Protein AF-A0AAW2ERD2-F1 (afdb_monomer_lite)

Foldseek 3Di:
DPVVVVVVVVVVVVVVVVVVVVVVCVVVVPPDDQAAPLVVVLVVCVVVPNDQWDKDKDFPVRHDHPVPLFAWAWRDHDPFIWTWGWDDDPRITIIITGTDPHDPCVVVRVVVSVVVCVVCVPVPPDDPDDDD

Sequence (132 aa):
MQSRIIVNLSSERRTLFTRYANLWTEIFHKKKKKPLASEVLTSYLLQIGEPPWTSYFVRYADVVNDQRGMSHFNWPAGGSNYHVLRTGCFPYIKYHCSKRPAQDLSGEDRFFKAIKILNLGRLRRSSRTRRT

Organism: NCBI:txid286306

pLDDT: mean 78.16, std 17.56, range [39.12, 96.5]

InterPro domains:
  IPR029245 Protein of unknown function DUF4528 [PF15031] (34-121)
  IPR029245 Protein of unknown function DUF4528 [PTHR34651] (22-121)

Secondary structure (DSSP, 8-state):
--HHHHHHHHHHHHHHHHHHHHHHHHHHH--PPPPBHHHHHHHHHHHTT--SEEEEEEETTTSB-TTTT-SEEEEEETTEEEEEEEEEETTEEEEEEEE------HHHHHHHHHHHHHHHTT-SSS-S----

Radius of gyration: 25.77 Å; chains: 1; bounding box: 58×40×74 Å

Structure (mmCIF, N/CA/C/O backbone):
data_AF-A0AAW2ERD2-F1
#
_entry.id   AF-A0AAW2ERD2-F1
#
loop_
_atom_site.group_PDB
_atom_site.id
_atom_site.type_symbol
_atom_site.label_atom_id
_atom_site.label_alt_id
_atom_site.label_comp_id
_atom_site.label_asym_id
_atom_site.label_entity_id
_atom_site.label_seq_id
_atom_site.pdbx_PDB_ins_code
_atom_site.Cartn_x
_atom_site.Cartn_y
_atom_site.Cartn_z
_atom_site.occupancy
_atom_site.B_iso_or_equiv
_atom_site.auth_seq_id
_atom_site.auth_comp_id
_atom_site.auth_asym_id
_atom_site.auth_atom_id
_atom_site.pdbx_PDB_model_num
ATOM 1 N N . MET A 1 1 ? -31.996 -27.658 -60.953 1.00 52.94 1 MET A N 1
ATOM 2 C CA . MET A 1 1 ? -32.407 -27.362 -59.555 1.00 52.94 1 MET A CA 1
ATOM 3 C C . MET A 1 1 ? -31.263 -27.398 -58.524 1.00 52.94 1 MET A C 1
ATOM 5 O O . MET A 1 1 ? -31.481 -26.982 -57.397 1.00 52.94 1 MET A O 1
ATOM 9 N N . GLN A 1 2 ? -30.038 -27.802 -58.883 1.00 51.53 2 GLN A N 1
ATOM 10 C CA . GLN A 1 2 ? -28.908 -27.983 -57.948 1.00 51.53 2 GLN A CA 1
ATOM 11 C C . GLN A 1 2 ? -28.147 -26.689 -57.593 1.00 51.53 2 GLN A C 1
ATOM 13 O O . GLN A 1 2 ? -27.535 -26.579 -56.534 1.00 51.53 2 GLN A O 1
ATOM 18 N N . SER A 1 3 ? -28.215 -25.680 -58.460 1.00 50.75 3 SER A N 1
ATOM 19 C CA . SER A 1 3 ? -27.438 -24.443 -58.345 1.00 50.75 3 SER A CA 1
ATOM 20 C C . SER A 1 3 ? -27.904 -23.524 -57.213 1.00 50.75 3 SER A C 1
ATOM 22 O O . SER A 1 3 ? -27.065 -22.870 -56.609 1.00 50.75 3 SER A O 1
ATOM 24 N N . ARG A 1 4 ? -29.198 -23.522 -56.848 1.00 51.62 4 ARG A N 1
ATOM 25 C CA . ARG A 1 4 ? -29.730 -22.700 -55.737 1.00 51.62 4 ARG A CA 1
ATOM 26 C C . ARG A 1 4 ? -29.299 -23.191 -54.347 1.00 51.62 4 ARG A C 1
ATOM 28 O O . ARG A 1 4 ? -29.263 -22.400 -53.413 1.00 51.62 4 ARG A O 1
ATOM 35 N N . ILE A 1 5 ? -28.938 -24.469 -54.209 1.00 55.38 5 ILE A N 1
ATOM 36 C CA . ILE A 1 5 ? -28.536 -25.069 -52.926 1.00 55.38 5 ILE A CA 1
ATOM 37 C C . ILE A 1 5 ? -27.085 -24.687 -52.582 1.00 55.38 5 ILE A C 1
ATOM 39 O O . ILE A 1 5 ? -26.786 -24.346 -51.439 1.00 55.38 5 ILE A O 1
ATOM 43 N N . ILE A 1 6 ? -26.192 -24.659 -53.579 1.00 56.84 6 ILE A N 1
ATOM 44 C CA . ILE A 1 6 ? -24.764 -24.353 -53.378 1.00 56.84 6 ILE A CA 1
ATOM 45 C C . ILE A 1 6 ? -24.541 -22.881 -52.993 1.00 56.84 6 ILE A C 1
ATOM 47 O O . ILE A 1 6 ? -23.747 -22.601 -52.092 1.00 56.84 6 ILE A O 1
ATOM 51 N N . VAL A 1 7 ? -25.265 -21.933 -53.607 1.00 58.41 7 VAL A N 1
ATOM 52 C CA . VAL A 1 7 ? -25.161 -20.512 -53.213 1.00 58.41 7 VAL A CA 1
ATOM 53 C C . VAL A 1 7 ? -25.650 -20.273 -51.785 1.00 58.41 7 VAL A C 1
ATOM 55 O O . VAL A 1 7 ? -24.983 -19.539 -51.054 1.00 58.41 7 VAL A O 1
ATOM 58 N N . ASN A 1 8 ? -26.725 -20.943 -51.351 1.00 57.09 8 ASN A N 1
ATOM 59 C CA . ASN A 1 8 ? -27.251 -20.807 -49.989 1.00 57.09 8 ASN A CA 1
ATOM 60 C C . ASN A 1 8 ? -26.288 -21.377 -48.938 1.00 57.09 8 ASN A C 1
ATOM 62 O O . ASN A 1 8 ? -26.001 -20.712 -47.946 1.00 57.09 8 ASN A O 1
ATOM 66 N N . LEU A 1 9 ? -25.687 -22.541 -49.207 1.00 55.56 9 LEU A N 1
ATOM 67 C CA . LEU A 1 9 ? -24.713 -23.150 -48.298 1.00 55.56 9 LEU A CA 1
ATOM 68 C C . LEU A 1 9 ? -23.428 -22.309 -48.167 1.00 55.56 9 LEU A C 1
ATOM 70 O O . LEU A 1 9 ? -22.826 -22.256 -47.095 1.00 55.56 9 LEU A O 1
ATOM 74 N N . SER A 1 10 ? -22.998 -21.622 -49.235 1.00 57.41 10 SE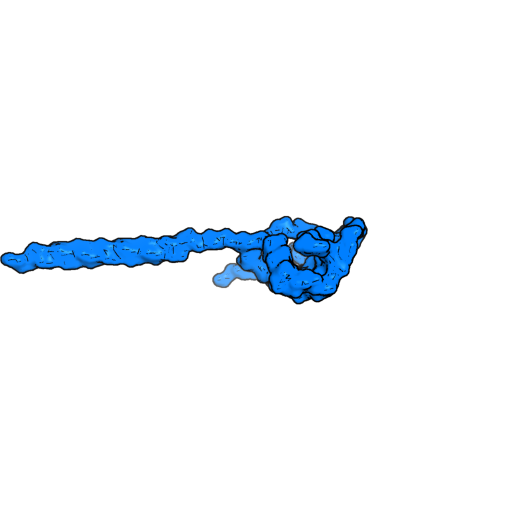R A N 1
ATOM 75 C CA . SER A 1 10 ? -21.856 -20.693 -49.168 1.00 57.41 10 SER A CA 1
ATOM 76 C C . SER A 1 10 ? -22.185 -19.392 -48.421 1.00 57.41 10 SER A C 1
ATOM 78 O O . SER A 1 10 ? -21.324 -18.856 -47.722 1.00 57.41 10 SER A O 1
ATOM 80 N N . SER A 1 11 ? -23.431 -18.916 -48.530 1.00 56.50 11 SER A N 1
ATOM 81 C CA . SER A 1 11 ? -23.936 -17.731 -47.830 1.00 56.50 11 SER A CA 1
ATOM 82 C C . SER A 1 11 ? -24.005 -17.981 -46.321 1.00 56.50 11 SER A C 1
ATOM 84 O O . SER A 1 11 ? -23.433 -17.219 -45.543 1.00 56.50 11 SER A O 1
ATOM 86 N N . GLU A 1 12 ? -24.580 -19.112 -45.902 1.00 57.72 12 GLU A N 1
ATOM 87 C CA . GLU A 1 12 ? -24.649 -19.521 -44.492 1.00 57.72 12 GLU A CA 1
ATOM 88 C C . GLU A 1 12 ? -23.269 -19.797 -43.882 1.00 57.72 12 GLU A C 1
ATOM 90 O O . GLU A 1 12 ? -22.996 -19.412 -42.745 1.00 57.72 12 GLU A O 1
ATOM 95 N N . ARG A 1 13 ? -22.341 -20.402 -44.637 1.00 56.94 13 ARG A N 1
ATOM 96 C CA . ARG A 1 13 ? -20.957 -20.585 -44.164 1.00 56.94 13 ARG A CA 1
ATOM 97 C C . ARG A 1 13 ? -20.240 -19.255 -43.951 1.00 56.94 13 ARG A C 1
ATOM 99 O O . ARG A 1 13 ? -19.495 -19.128 -42.983 1.00 56.94 13 ARG A O 1
ATOM 106 N N . ARG A 1 14 ? -20.473 -18.256 -44.811 1.00 56.66 14 ARG A N 1
ATOM 107 C CA . ARG A 1 14 ? -19.905 -16.909 -44.641 1.00 56.66 14 ARG A CA 1
ATOM 108 C C . ARG A 1 14 ? -20.487 -16.212 -43.412 1.00 56.66 14 ARG A C 1
ATOM 110 O O . ARG A 1 14 ? -19.715 -15.701 -42.610 1.00 56.66 14 ARG A O 1
ATOM 117 N N . THR A 1 15 ? -21.803 -16.253 -43.201 1.00 59.91 15 THR A N 1
ATOM 118 C CA . THR A 1 15 ? -22.447 -15.584 -42.053 1.00 59.91 15 THR A CA 1
ATOM 119 C C . THR A 1 15 ? -22.080 -16.214 -40.709 1.00 59.91 15 THR A C 1
ATOM 121 O O . THR A 1 15 ? -21.867 -15.492 -39.731 1.00 59.91 15 THR A O 1
ATOM 124 N N . LEU A 1 16 ? -21.939 -17.543 -40.650 1.00 60.19 16 LEU A N 1
ATOM 125 C CA . LEU A 1 16 ? -21.472 -18.250 -39.454 1.00 60.19 16 LEU A CA 1
ATOM 126 C C . LEU A 1 16 ? -20.008 -17.932 -39.136 1.00 60.19 16 LEU A C 1
ATOM 128 O O . LEU A 1 16 ? -19.680 -17.695 -37.974 1.00 60.19 16 LEU A O 1
ATOM 132 N N . PHE A 1 17 ? -19.143 -17.855 -40.151 1.00 60.75 17 PHE A N 1
ATOM 133 C CA . PHE A 1 17 ? -17.736 -17.496 -39.962 1.00 60.75 17 PHE A CA 1
ATOM 134 C C . PHE A 1 17 ? -17.582 -16.053 -39.462 1.00 60.75 17 PHE A C 1
ATOM 136 O O . PHE A 1 17 ? -16.828 -15.801 -38.524 1.00 60.75 17 PHE A O 1
ATOM 143 N N . THR A 1 18 ? -18.359 -15.114 -40.012 1.00 60.91 18 THR A N 1
ATOM 144 C CA . THR A 1 18 ? -18.398 -13.722 -39.537 1.00 60.91 18 THR A CA 1
ATOM 145 C C . THR A 1 18 ? -18.928 -13.628 -38.103 1.00 60.91 18 THR A C 1
ATOM 147 O O . THR A 1 18 ? -18.361 -12.905 -37.290 1.00 60.91 18 THR A O 1
ATOM 150 N N . ARG A 1 19 ? -19.960 -14.405 -37.741 1.00 59.78 19 ARG A N 1
ATOM 151 C CA . ARG A 1 19 ? -20.462 -14.484 -36.356 1.00 59.78 19 ARG A CA 1
ATOM 152 C C . ARG A 1 19 ? -19.415 -15.011 -35.378 1.00 59.78 19 ARG A C 1
ATOM 154 O O . ARG A 1 19 ? -19.270 -14.449 -34.296 1.00 59.78 19 ARG A O 1
ATOM 161 N N . TYR A 1 20 ? -18.684 -16.058 -35.755 1.00 60.72 20 TYR A N 1
ATOM 162 C CA . TYR A 1 20 ? -17.629 -16.619 -34.914 1.00 60.72 20 TYR A CA 1
ATOM 163 C C . TYR A 1 20 ? -16.475 -15.624 -34.746 1.00 60.72 20 TYR A C 1
ATOM 165 O O . TYR A 1 20 ? -16.050 -15.368 -33.624 1.00 60.72 20 TYR A O 1
ATOM 173 N N . ALA A 1 21 ? -16.021 -14.993 -35.833 1.00 64.75 21 ALA A N 1
ATOM 174 C CA . ALA A 1 21 ? -14.984 -13.963 -35.786 1.00 64.75 21 ALA A CA 1
ATOM 175 C C . ALA A 1 21 ? -15.374 -12.785 -34.874 1.00 64.75 21 ALA A C 1
ATOM 177 O O . ALA A 1 21 ? -14.567 -12.370 -34.044 1.00 64.75 21 ALA A O 1
ATOM 178 N N . ASN A 1 22 ? -16.626 -12.323 -34.959 1.00 65.19 22 ASN A N 1
ATOM 179 C CA . ASN A 1 22 ? -17.142 -11.230 -34.132 1.00 65.19 22 ASN A CA 1
ATOM 180 C C . ASN A 1 22 ? -17.230 -11.605 -32.639 1.00 65.19 22 ASN A C 1
ATOM 182 O O . ASN A 1 22 ? -16.947 -10.781 -31.770 1.00 65.19 22 ASN A O 1
ATOM 186 N N . LEU A 1 23 ? -17.564 -12.861 -32.319 1.00 66.62 23 LEU A N 1
ATOM 187 C CA . LEU A 1 23 ? -17.567 -13.364 -30.941 1.00 66.62 23 LEU A CA 1
ATOM 188 C C . LEU A 1 23 ? -16.153 -13.378 -30.340 1.00 66.62 23 LEU A C 1
ATOM 190 O O . LEU A 1 23 ? -15.956 -12.957 -29.201 1.00 66.62 23 LEU A O 1
ATOM 194 N N . TRP A 1 24 ? -15.153 -13.810 -31.112 1.00 63.56 24 TRP A N 1
ATOM 195 C CA . TRP A 1 24 ? -13.759 -13.779 -30.670 1.00 63.56 24 TRP A CA 1
ATOM 196 C C . TRP A 1 24 ? -13.253 -12.349 -30.498 1.00 63.56 24 TRP A C 1
ATOM 198 O O . TRP A 1 24 ? -12.611 -12.056 -29.491 1.00 63.56 24 TRP A O 1
ATOM 208 N N . THR A 1 25 ? -13.581 -11.428 -31.408 1.00 63.03 25 THR A N 1
ATOM 209 C CA . THR A 1 25 ? -13.190 -10.022 -31.245 1.00 63.03 25 THR A CA 1
ATOM 210 C C . THR A 1 25 ? -13.786 -9.386 -29.996 1.00 63.03 25 THR A C 1
ATOM 212 O O . THR A 1 25 ? -13.071 -8.620 -29.363 1.00 63.03 25 THR A O 1
ATOM 215 N N . GLU A 1 26 ? -15.012 -9.729 -29.588 1.00 62.50 26 GLU A N 1
ATOM 216 C CA . GLU A 1 26 ? -15.615 -9.249 -28.330 1.00 62.50 26 GLU A CA 1
ATOM 217 C C . GLU A 1 26 ? -14.917 -9.827 -27.087 1.00 62.50 26 GLU A C 1
ATOM 219 O O . GLU A 1 26 ? -14.646 -9.110 -26.119 1.00 62.50 26 GLU A O 1
ATOM 224 N N . ILE A 1 27 ? -14.538 -11.110 -27.129 1.00 65.25 27 ILE A N 1
ATOM 225 C CA . ILE A 1 27 ? -13.768 -11.760 -26.056 1.00 65.25 27 ILE A CA 1
ATOM 226 C C . ILE A 1 27 ? -12.381 -11.110 -25.913 1.00 65.25 27 ILE A C 1
ATOM 228 O O . ILE A 1 27 ? -11.928 -10.857 -24.795 1.00 65.25 27 ILE A O 1
ATOM 232 N N . PHE A 1 28 ? -11.722 -10.780 -27.028 1.00 63.00 28 PHE A N 1
ATOM 233 C CA . PHE A 1 28 ? -10.406 -10.132 -27.026 1.00 63.00 28 PHE A CA 1
ATOM 234 C C . PHE A 1 28 ? -10.460 -8.607 -26.797 1.00 63.00 28 PHE A C 1
ATOM 236 O O . PHE A 1 28 ? -9.465 -8.029 -26.353 1.00 63.00 28 PHE A O 1
ATOM 243 N N . HIS A 1 29 ? -11.597 -7.941 -27.043 1.00 60.91 29 HIS A N 1
ATOM 244 C CA . HIS A 1 29 ? -11.738 -6.485 -26.881 1.00 60.91 29 HIS A CA 1
ATOM 245 C C . HIS A 1 29 ? -12.025 -6.023 -25.460 1.00 60.91 29 HIS A C 1
ATOM 247 O O . HIS A 1 29 ? -11.820 -4.845 -25.153 1.00 60.91 29 HIS A O 1
ATOM 253 N N . LYS A 1 30 ? -12.425 -6.914 -24.549 1.00 57.84 30 LYS A N 1
ATOM 254 C CA . LYS A 1 30 ? -12.628 -6.542 -23.146 1.00 57.84 30 LYS A CA 1
ATOM 255 C C . LYS A 1 30 ? -11.286 -6.445 -22.410 1.00 57.84 30 LYS A C 1
ATOM 257 O O . LYS A 1 30 ? -11.001 -7.208 -21.489 1.00 57.84 30 LYS A O 1
ATOM 262 N N . LYS A 1 31 ? -10.440 -5.481 -22.800 1.00 60.81 31 LYS A N 1
ATOM 263 C CA . LYS A 1 31 ? -9.244 -5.090 -22.039 1.00 60.81 31 LYS A CA 1
ATOM 264 C C . LYS A 1 31 ? -9.695 -4.570 -20.677 1.00 60.81 31 LYS A C 1
ATOM 266 O O . LYS A 1 31 ? -10.025 -3.395 -20.525 1.00 60.81 31 LYS A O 1
ATOM 271 N N . LYS A 1 32 ? -9.721 -5.451 -19.674 1.00 68.06 32 LYS A N 1
ATOM 272 C CA . LYS A 1 32 ? -9.903 -5.045 -18.280 1.00 68.06 32 LYS A CA 1
ATOM 273 C C . LYS A 1 32 ? -8.786 -4.060 -17.941 1.00 68.06 32 LYS A C 1
ATOM 275 O O . LYS A 1 32 ? -7.606 -4.367 -18.127 1.00 68.06 32 LYS A O 1
ATOM 280 N N . LYS A 1 33 ? -9.156 -2.857 -17.497 1.00 84.56 33 LYS A N 1
ATOM 281 C CA . LYS A 1 33 ? -8.183 -1.900 -16.966 1.00 84.56 33 LYS A CA 1
ATOM 282 C C . LYS A 1 33 ? -7.497 -2.561 -15.771 1.00 84.56 33 LYS A C 1
ATOM 284 O O . LYS A 1 33 ? -8.165 -3.194 -14.956 1.00 84.56 33 LYS A O 1
ATOM 289 N N . LYS A 1 34 ? -6.168 -2.461 -15.707 1.00 91.44 34 LYS A N 1
ATOM 290 C CA . LYS A 1 34 ? -5.409 -2.949 -14.552 1.00 91.44 34 LYS A CA 1
ATOM 291 C C . LYS A 1 34 ? -5.843 -2.149 -13.317 1.00 91.44 34 LYS A C 1
ATOM 293 O O . LYS A 1 34 ? -5.976 -0.929 -13.450 1.00 91.44 34 LYS A O 1
ATOM 298 N N . PRO A 1 35 ? -6.058 -2.796 -12.162 1.00 95.50 35 PRO A N 1
ATOM 299 C CA . PRO A 1 35 ? -6.419 -2.091 -10.940 1.00 95.50 35 PRO A CA 1
ATOM 300 C C . PRO A 1 35 ? -5.277 -1.180 -10.480 1.00 95.50 35 PRO A C 1
ATOM 302 O O . PRO A 1 35 ? -4.109 -1.366 -10.856 1.00 95.50 35 PRO A O 1
ATOM 305 N N . LEU A 1 36 ? -5.617 -0.189 -9.660 1.00 95.44 36 LEU A N 1
ATOM 306 C CA . LEU A 1 36 ? -4.621 0.663 -9.016 1.00 95.44 36 LEU A CA 1
ATOM 307 C C . LEU A 1 36 ? -3.892 -0.124 -7.920 1.00 95.44 36 LEU A C 1
ATOM 309 O O . LEU A 1 36 ? -4.460 -1.008 -7.280 1.00 95.44 36 LEU A O 1
ATOM 313 N N . ALA A 1 37 ? -2.623 0.197 -7.678 1.00 94.56 37 ALA A N 1
ATOM 314 C CA . ALA A 1 37 ? -1.869 -0.442 -6.604 1.00 94.56 37 ALA A CA 1
ATOM 315 C C . ALA A 1 37 ? -2.454 -0.097 -5.220 1.00 94.56 37 ALA A C 1
ATOM 317 O O . ALA A 1 37 ? -2.480 -0.952 -4.336 1.00 94.56 37 ALA A O 1
ATOM 318 N N . SER A 1 38 ? -2.969 1.126 -5.059 1.00 94.75 38 SER A N 1
ATOM 319 C CA . SER A 1 38 ? -3.763 1.547 -3.897 1.00 94.75 38 SER A CA 1
ATOM 320 C C . SER A 1 38 ? -5.019 0.707 -3.676 1.00 94.75 38 SER A C 1
ATOM 322 O O . SER A 1 38 ? -5.283 0.286 -2.554 1.00 94.75 38 SER A O 1
ATOM 324 N N . GLU A 1 39 ? -5.775 0.438 -4.739 1.00 95.56 39 GLU A N 1
ATOM 325 C CA . GLU A 1 39 ? -6.999 -0.361 -4.690 1.00 95.56 39 GLU A CA 1
ATOM 326 C C . GLU A 1 39 ? -6.686 -1.787 -4.242 1.00 95.56 39 GLU A C 1
ATOM 328 O O . GLU A 1 39 ? -7.285 -2.278 -3.291 1.00 95.56 39 GLU A O 1
ATOM 333 N N . VAL A 1 40 ? -5.666 -2.412 -4.843 1.00 96.00 40 VAL A N 1
ATOM 334 C CA . VAL A 1 40 ? -5.203 -3.747 -4.438 1.00 96.00 40 VAL A CA 1
ATOM 335 C C . VAL A 1 40 ? -4.780 -3.770 -2.968 1.00 96.00 40 VAL A C 1
ATOM 337 O O . VAL A 1 40 ? -5.093 -4.728 -2.268 1.00 96.00 40 VAL A O 1
ATOM 340 N N . LEU A 1 41 ? -4.098 -2.729 -2.484 1.00 95.69 41 LEU A N 1
ATOM 341 C CA . LEU A 1 41 ? -3.713 -2.603 -1.077 1.00 95.69 41 LEU A CA 1
ATOM 342 C C . LEU A 1 41 ? -4.918 -2.522 -0.145 1.00 95.69 41 LEU A C 1
ATOM 344 O O . LEU A 1 41 ? -4.988 -3.275 0.826 1.00 95.69 41 LEU A O 1
ATOM 348 N N . THR A 1 42 ? -5.872 -1.645 -0.440 1.00 96.50 42 THR A N 1
ATOM 349 C CA . THR A 1 42 ? -7.073 -1.495 0.384 1.00 96.50 42 THR A CA 1
ATOM 350 C C . THR A 1 42 ? -7.919 -2.762 0.360 1.00 96.50 42 THR A C 1
ATOM 352 O O . THR A 1 42 ? -8.286 -3.263 1.419 1.00 96.50 42 THR A O 1
ATOM 355 N N . SER A 1 43 ? -8.183 -3.328 -0.822 1.00 96.19 43 SER A N 1
ATOM 356 C CA . SER A 1 43 ? -8.942 -4.573 -0.952 1.00 96.19 43 SER A CA 1
ATOM 357 C C . SER A 1 43 ? -8.278 -5.716 -0.198 1.00 96.19 43 SER A C 1
ATOM 359 O O . SER A 1 43 ? -8.968 -6.433 0.518 1.00 96.19 43 SER A O 1
ATOM 361 N N . TYR A 1 44 ? -6.953 -5.851 -0.296 1.00 96.31 44 TYR A N 1
ATOM 362 C CA . TYR A 1 44 ? -6.214 -6.871 0.441 1.00 96.31 44 TYR A CA 1
ATOM 363 C C . TYR A 1 44 ? -6.402 -6.720 1.951 1.00 96.31 44 TYR A C 1
ATOM 365 O O . TYR A 1 44 ? -6.817 -7.679 2.590 1.00 96.31 44 TYR A O 1
ATOM 373 N N . LEU A 1 45 ? -6.161 -5.527 2.512 1.00 96.12 45 LEU A N 1
ATOM 374 C CA . LEU A 1 45 ? -6.274 -5.269 3.956 1.00 96.12 45 LEU A CA 1
ATOM 375 C C . LEU A 1 45 ? -7.690 -5.515 4.496 1.00 96.12 45 LEU A C 1
ATOM 377 O O . LEU A 1 45 ? -7.840 -6.063 5.588 1.00 96.12 45 LEU A O 1
ATOM 381 N N . LEU A 1 46 ? -8.713 -5.145 3.723 1.00 95.94 46 LEU A N 1
ATOM 382 C CA . LEU A 1 46 ? -10.111 -5.389 4.077 1.00 95.94 46 LEU A CA 1
ATOM 383 C C . LEU A 1 46 ? -10.464 -6.881 4.017 1.00 95.94 46 LEU A C 1
ATOM 385 O O . LEU A 1 46 ? -11.118 -7.390 4.923 1.00 95.94 46 LEU A O 1
ATOM 389 N N . GLN A 1 47 ? -10.006 -7.598 2.986 1.00 96.12 47 GLN A N 1
ATOM 390 C CA . GLN A 1 47 ? -10.283 -9.030 2.804 1.00 96.12 47 GLN A CA 1
ATOM 391 C C . GLN A 1 47 ? -9.747 -9.890 3.947 1.00 96.12 47 GLN A C 1
ATOM 393 O O . GLN A 1 47 ? -10.369 -10.880 4.320 1.00 96.12 47 GLN A O 1
ATOM 398 N N . ILE A 1 48 ? -8.597 -9.516 4.498 1.00 95.12 48 ILE A N 1
ATOM 399 C CA . ILE A 1 48 ? -7.945 -10.249 5.587 1.00 95.12 48 ILE A CA 1
ATOM 400 C C . ILE A 1 48 ? -8.366 -9.756 6.983 1.00 95.12 48 ILE A C 1
ATOM 402 O O . ILE A 1 48 ? -7.802 -10.209 7.977 1.00 95.12 48 ILE A O 1
ATOM 406 N N . GLY A 1 49 ? -9.330 -8.832 7.072 1.00 95.06 49 GLY A N 1
ATOM 407 C CA . GLY A 1 49 ? -9.899 -8.376 8.342 1.00 95.06 49 GLY A CA 1
ATOM 408 C C . GLY A 1 49 ? -9.003 -7.438 9.153 1.00 95.06 49 GLY A C 1
ATOM 409 O O . GLY A 1 49 ? -8.975 -7.531 10.376 1.00 95.06 49 GLY A O 1
ATOM 410 N N . GLU A 1 50 ? -8.262 -6.542 8.495 1.00 93.62 50 GLU A N 1
ATOM 411 C CA . GLU A 1 50 ? -7.447 -5.506 9.150 1.00 93.62 50 GLU A CA 1
ATOM 412 C C . GLU A 1 50 ? -6.475 -6.036 10.243 1.00 93.62 50 GLU A C 1
ATOM 414 O O . GLU A 1 50 ? -6.525 -5.598 11.406 1.00 93.62 50 GLU A O 1
ATOM 419 N N . PRO A 1 51 ? -5.527 -6.931 9.894 1.00 94.94 51 PRO A N 1
ATOM 420 C CA . PRO A 1 51 ? -4.615 -7.558 10.838 1.00 94.94 51 PRO A CA 1
ATOM 421 C C . PRO A 1 51 ? -3.651 -6.541 11.458 1.00 94.94 51 PRO A C 1
ATOM 423 O O . PRO A 1 51 ? -3.355 -5.506 10.846 1.00 94.94 51 PRO A O 1
ATOM 426 N N . PRO A 1 52 ? -3.091 -6.846 12.642 1.00 94.00 52 PRO A N 1
ATOM 427 C CA . PRO A 1 52 ? -2.116 -5.983 13.305 1.00 94.00 52 PRO A CA 1
ATOM 428 C C . PRO A 1 52 ? -0.835 -5.785 12.478 1.00 94.00 52 PRO A C 1
ATOM 430 O O . PRO A 1 52 ? -0.270 -4.691 12.468 1.00 94.00 52 PRO A O 1
ATOM 433 N N . TRP A 1 53 ? -0.396 -6.810 11.741 1.00 95.81 53 TRP A N 1
ATOM 434 C CA . TRP A 1 53 ? 0.696 -6.711 10.773 1.00 95.81 53 TRP A CA 1
ATOM 435 C C . TRP A 1 53 ? 0.422 -7.603 9.560 1.00 95.81 53 TRP A C 1
ATOM 437 O O . TRP A 1 53 ? -0.219 -8.647 9.674 1.00 95.81 53 TRP A O 1
ATOM 447 N N . THR A 1 54 ? 0.924 -7.211 8.392 1.00 96.06 54 THR A N 1
ATOM 448 C CA . THR A 1 54 ? 0.923 -8.067 7.202 1.00 96.06 54 THR A CA 1
ATOM 449 C C . THR A 1 54 ? 2.005 -7.644 6.211 1.00 96.06 54 THR A C 1
ATOM 451 O O . THR A 1 54 ? 2.455 -6.497 6.202 1.00 96.06 54 THR A O 1
ATOM 454 N N . SER A 1 55 ? 2.436 -8.569 5.358 1.00 95.00 55 SER A N 1
ATOM 455 C CA . SER A 1 55 ? 3.321 -8.266 4.236 1.00 95.00 55 SER A CA 1
ATOM 456 C C . SER A 1 55 ? 2.949 -9.111 3.033 1.00 95.00 55 SER A C 1
ATOM 458 O O . SER A 1 55 ? 2.694 -10.304 3.184 1.00 95.00 55 SER A O 1
ATOM 460 N N . TYR A 1 56 ? 2.953 -8.518 1.846 1.00 94.62 56 TYR A N 1
ATOM 461 C CA . TYR A 1 56 ? 2.601 -9.219 0.616 1.00 94.62 56 TYR A CA 1
ATOM 462 C C . TYR A 1 56 ? 3.296 -8.594 -0.597 1.00 94.62 56 TYR A C 1
ATOM 464 O O . TYR A 1 56 ? 3.918 -7.528 -0.514 1.00 94.62 56 TYR A O 1
ATOM 472 N N . PHE A 1 57 ? 3.222 -9.290 -1.729 1.00 95.00 57 PHE A N 1
ATOM 473 C CA . PHE A 1 57 ? 3.873 -8.898 -2.973 1.00 95.00 57 PHE A CA 1
ATOM 474 C C . PHE A 1 57 ? 2.848 -8.710 -4.084 1.00 95.00 57 PHE A C 1
ATOM 476 O O . PHE A 1 57 ? 1.921 -9.503 -4.229 1.00 95.00 57 PHE A O 1
ATOM 483 N N . VAL A 1 58 ? 3.059 -7.689 -4.910 1.00 94.00 58 VAL A N 1
ATOM 484 C CA . VAL A 1 58 ? 2.229 -7.396 -6.085 1.00 94.00 58 VAL A CA 1
ATOM 485 C C . VAL A 1 58 ? 3.127 -7.255 -7.302 1.00 94.00 58 VAL A C 1
ATOM 487 O O . VAL A 1 58 ? 4.095 -6.500 -7.267 1.00 94.00 58 VAL A O 1
ATOM 490 N N . ARG A 1 59 ? 2.838 -7.955 -8.401 1.00 93.44 59 ARG A N 1
ATOM 491 C CA . ARG A 1 59 ? 3.618 -7.808 -9.640 1.00 93.44 59 ARG A CA 1
ATOM 492 C C . ARG A 1 59 ? 3.378 -6.441 -10.262 1.00 93.44 59 ARG A C 1
ATOM 494 O O . ARG A 1 59 ? 2.231 -6.049 -10.457 1.00 93.44 59 ARG A O 1
ATOM 501 N N . TYR A 1 60 ? 4.445 -5.771 -10.700 1.00 90.25 60 TYR A N 1
ATOM 502 C CA . TYR A 1 60 ? 4.313 -4.524 -11.469 1.00 90.25 60 TYR A CA 1
ATOM 503 C C . TYR A 1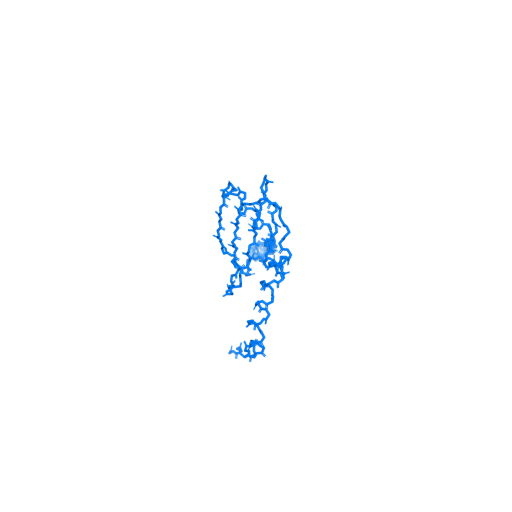 60 ? 3.494 -4.709 -12.755 1.00 90.25 60 TYR A C 1
ATOM 505 O O . TYR A 1 60 ? 2.856 -3.770 -13.217 1.00 90.25 60 TYR A O 1
ATOM 513 N N . ALA A 1 61 ? 3.508 -5.911 -13.337 1.00 91.06 61 ALA A N 1
ATOM 514 C CA . ALA A 1 61 ? 2.761 -6.219 -14.550 1.00 91.06 61 ALA A CA 1
ATOM 515 C C . ALA A 1 61 ? 1.236 -6.191 -14.352 1.00 91.06 61 ALA A C 1
ATOM 517 O O . ALA A 1 61 ? 0.524 -5.921 -15.320 1.00 91.06 61 ALA A O 1
ATOM 518 N N . ASP A 1 62 ? 0.743 -6.411 -13.132 1.00 92.00 62 ASP A N 1
ATOM 519 C CA . ASP A 1 62 ? -0.684 -6.632 -12.873 1.00 92.00 62 ASP A CA 1
ATOM 520 C C . ASP A 1 62 ? -1.409 -5.373 -12.381 1.00 92.00 62 ASP A C 1
ATOM 522 O O . ASP A 1 62 ? -2.635 -5.338 -12.391 1.00 92.00 62 ASP A O 1
ATOM 526 N N . VAL A 1 63 ? -0.673 -4.322 -12.000 1.00 93.06 63 VAL A N 1
ATOM 527 C CA . VAL A 1 63 ? -1.238 -3.100 -11.406 1.00 93.06 63 VAL A CA 1
ATOM 528 C C . VAL A 1 63 ? -0.722 -1.828 -12.064 1.00 93.06 63 VAL A C 1
ATOM 530 O O . VAL A 1 63 ? 0.389 -1.776 -12.596 1.00 93.06 63 VAL A O 1
ATOM 533 N N . VAL A 1 64 ? -1.515 -0.762 -11.983 1.00 93.00 64 VAL A N 1
ATOM 534 C CA . VAL A 1 64 ? -1.052 0.602 -12.257 1.00 93.00 64 VAL A CA 1
ATOM 535 C C . VAL A 1 64 ? -0.500 1.190 -10.960 1.00 93.00 64 VAL A C 1
ATOM 537 O O . VAL A 1 64 ? -1.218 1.336 -9.977 1.00 93.00 64 VAL A O 1
ATOM 540 N N . ASN A 1 65 ? 0.796 1.514 -10.940 1.00 90.25 65 ASN A N 1
ATOM 541 C CA . ASN A 1 65 ? 1.466 2.051 -9.752 1.00 90.25 65 ASN A CA 1
ATOM 542 C C . ASN A 1 65 ? 1.210 3.558 -9.595 1.00 90.25 65 ASN A C 1
ATOM 544 O O . ASN A 1 65 ? 2.028 4.381 -10.008 1.00 90.25 65 ASN A O 1
ATOM 548 N N . ASP A 1 66 ? 0.091 3.892 -8.970 1.00 92.19 66 ASP A N 1
ATOM 549 C CA . ASP A 1 66 ? -0.320 5.240 -8.567 1.00 92.19 66 ASP A CA 1
ATOM 550 C C . ASP A 1 66 ? 0.402 5.741 -7.308 1.00 92.19 66 ASP A C 1
ATOM 552 O O . ASP A 1 66 ? 0.541 6.938 -7.090 1.00 92.19 66 ASP A O 1
ATOM 556 N N . GLN A 1 67 ? 0.968 4.831 -6.519 1.00 89.00 67 GLN A N 1
ATOM 557 C CA . GLN A 1 67 ? 1.704 5.154 -5.298 1.00 89.00 67 GLN A CA 1
ATOM 558 C C . GLN A 1 67 ? 3.197 5.482 -5.540 1.00 89.00 67 GLN A C 1
ATOM 560 O O . GLN A 1 67 ? 4.029 5.394 -4.627 1.00 89.00 67 GLN A O 1
ATOM 565 N N . ARG A 1 68 ? 3.599 5.746 -6.791 1.00 82.12 68 ARG A N 1
ATOM 566 C CA . ARG A 1 68 ? 5.012 5.877 -7.186 1.00 82.12 68 ARG A CA 1
ATOM 567 C C . ARG A 1 68 ? 5.699 7.008 -6.416 1.00 82.12 68 ARG A C 1
ATOM 569 O O . ARG A 1 68 ? 5.202 8.118 -6.333 1.00 82.12 68 ARG A O 1
ATOM 576 N N . GLY A 1 69 ? 6.889 6.720 -5.895 1.00 80.88 69 GLY A N 1
ATOM 577 C CA . GLY A 1 69 ? 7.674 7.685 -5.128 1.00 80.88 69 GLY A CA 1
ATOM 578 C C . GLY A 1 69 ? 7.375 7.677 -3.632 1.00 80.88 69 GLY A C 1
ATOM 579 O O . GLY A 1 69 ? 8.215 8.155 -2.884 1.00 80.88 69 GLY A O 1
ATOM 580 N N . MET A 1 70 ? 6.282 7.069 -3.168 1.00 85.06 70 MET A N 1
ATOM 581 C CA . MET A 1 70 ? 6.038 6.886 -1.734 1.00 85.06 70 MET A CA 1
ATOM 582 C C . MET A 1 70 ? 6.786 5.649 -1.227 1.00 85.06 70 MET A C 1
ATOM 584 O O . MET A 1 70 ? 6.658 4.559 -1.797 1.00 85.06 70 MET A O 1
ATOM 588 N N . SER A 1 71 ? 7.610 5.825 -0.193 1.00 86.81 71 SER A N 1
ATOM 589 C CA . SER A 1 71 ? 8.394 4.749 0.419 1.00 86.81 71 SER A CA 1
ATOM 590 C C . SER A 1 71 ? 7.827 4.348 1.767 1.00 86.81 71 SER A C 1
ATOM 592 O O . SER A 1 71 ? 7.677 3.152 1.983 1.00 86.81 71 SER A O 1
ATOM 594 N N . HIS A 1 72 ? 7.481 5.309 2.619 1.00 90.25 72 HIS A N 1
ATOM 595 C CA . HIS A 1 72 ? 6.824 5.073 3.900 1.00 90.25 72 HIS A CA 1
ATOM 596 C C . HIS A 1 72 ? 5.674 6.073 4.063 1.00 90.25 72 HIS A C 1
ATOM 598 O O . HIS A 1 72 ? 5.893 7.275 3.969 1.00 90.25 72 HIS A O 1
ATOM 604 N N . PHE A 1 73 ? 4.438 5.608 4.225 1.00 92.81 73 PHE A N 1
ATOM 605 C CA . PHE A 1 73 ? 3.275 6.496 4.309 1.00 92.81 73 PHE A CA 1
ATOM 606 C C . PHE A 1 73 ? 2.152 5.902 5.157 1.00 92.81 73 PHE A C 1
ATOM 608 O O . PHE A 1 73 ? 2.093 4.692 5.372 1.00 92.81 73 PHE A O 1
ATOM 615 N N . ASN A 1 74 ? 1.250 6.772 5.613 1.00 93.56 74 ASN A N 1
ATOM 616 C CA . ASN A 1 74 ? 0.004 6.367 6.253 1.00 93.56 74 ASN A CA 1
ATOM 617 C C . ASN A 1 74 ? -1.011 5.955 5.192 1.00 93.56 74 ASN A C 1
ATOM 619 O O . ASN A 1 74 ? -1.180 6.648 4.186 1.00 93.56 74 ASN A O 1
ATOM 623 N N . TRP A 1 75 ? -1.699 4.848 5.430 1.00 95.62 75 TRP A N 1
ATOM 624 C CA . TRP A 1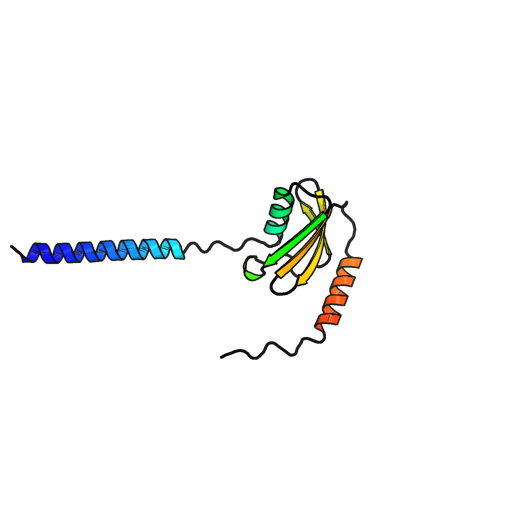 75 ? -2.741 4.340 4.557 1.00 95.62 75 TRP A CA 1
ATOM 625 C C . TRP A 1 75 ? -3.999 4.009 5.366 1.00 95.62 75 TRP A C 1
ATOM 627 O O . TRP A 1 75 ? -3.977 3.050 6.146 1.00 95.62 75 TRP A O 1
ATOM 637 N N . PRO A 1 76 ? -5.093 4.770 5.201 1.00 94.88 76 PRO A N 1
ATOM 638 C CA . PRO A 1 76 ? -6.369 4.417 5.802 1.00 94.88 76 PRO A CA 1
ATOM 639 C C . PRO A 1 76 ? -6.980 3.225 5.053 1.00 94.88 76 PRO A C 1
ATOM 641 O O . PRO A 1 76 ? -7.121 3.251 3.829 1.00 94.88 76 PRO A O 1
ATOM 644 N N . ALA A 1 77 ? -7.350 2.177 5.784 1.00 93.06 77 ALA A N 1
ATOM 645 C CA . ALA A 1 77 ? -8.063 1.020 5.253 1.00 93.06 77 ALA A CA 1
ATOM 646 C C . ALA A 1 77 ? -9.167 0.617 6.235 1.00 93.06 77 ALA A C 1
ATOM 648 O O . ALA A 1 77 ? -8.879 0.216 7.362 1.00 93.06 77 ALA A O 1
ATOM 649 N N . GLY A 1 78 ? -10.423 0.751 5.798 1.00 91.44 78 GLY A N 1
ATOM 650 C CA . GLY A 1 78 ? -11.593 0.470 6.629 1.00 91.44 78 GLY A CA 1
ATOM 651 C C . GLY A 1 78 ? -11.629 1.349 7.878 1.00 91.44 78 GLY A C 1
ATOM 652 O O . GLY A 1 78 ? -11.664 2.574 7.762 1.00 91.44 78 GLY A O 1
ATOM 653 N N . GLY A 1 79 ? -11.619 0.722 9.056 1.00 92.81 79 GLY A N 1
ATOM 654 C CA . GLY A 1 79 ? -11.623 1.401 10.358 1.00 92.81 79 GLY A CA 1
ATOM 655 C C . GLY A 1 79 ? -10.234 1.707 10.928 1.00 92.81 79 GLY A C 1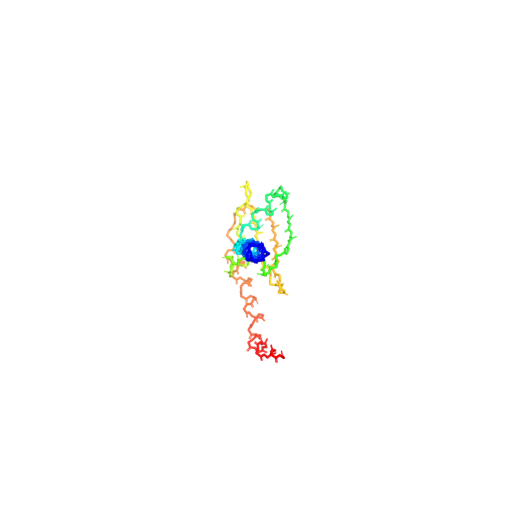
ATOM 656 O O . GLY A 1 79 ? -10.132 2.266 12.020 1.00 92.81 79 GLY A O 1
ATOM 657 N N . SER A 1 80 ? -9.163 1.340 10.222 1.00 94.06 80 SER A N 1
ATOM 658 C CA . SER A 1 80 ? -7.794 1.385 10.739 1.00 94.06 80 SER A CA 1
ATOM 659 C C . SER A 1 80 ? -6.850 2.205 9.867 1.00 94.06 80 SER A C 1
ATOM 661 O O . SER A 1 80 ? -7.035 2.351 8.660 1.00 94.06 80 SER A O 1
ATOM 663 N N . ASN A 1 81 ? -5.773 2.697 10.480 1.00 95.50 81 ASN A N 1
ATOM 664 C CA . ASN A 1 81 ? -4.642 3.271 9.762 1.00 95.50 81 ASN A CA 1
ATOM 665 C C . ASN A 1 81 ? -3.460 2.296 9.751 1.00 95.50 81 ASN A C 1
ATOM 667 O O . ASN A 1 81 ? -3.169 1.619 10.743 1.00 95.50 81 ASN A O 1
ATOM 671 N N . TYR A 1 82 ? -2.765 2.253 8.621 1.00 95.81 82 TYR A N 1
ATOM 672 C CA . TYR A 1 82 ? -1.574 1.444 8.424 1.00 95.81 82 TYR A CA 1
ATOM 673 C C . TYR A 1 82 ? -0.371 2.315 8.118 1.00 95.81 82 TYR A C 1
ATOM 675 O O . TYR A 1 82 ? -0.417 3.188 7.258 1.00 95.81 82 TYR A O 1
ATOM 683 N N . HIS A 1 83 ? 0.745 2.016 8.768 1.00 95.50 83 HIS A N 1
ATOM 684 C CA . HIS A 1 83 ? 2.057 2.454 8.314 1.00 95.50 83 HIS A CA 1
ATOM 685 C C . HIS A 1 83 ? 2.512 1.482 7.233 1.00 95.50 83 HIS A C 1
ATOM 687 O O . HIS A 1 83 ? 2.717 0.292 7.496 1.00 95.50 83 HIS A O 1
ATOM 693 N N . VAL A 1 84 ? 2.593 1.977 6.002 1.00 95.00 84 VAL A N 1
ATOM 694 C CA . VAL A 1 84 ? 2.923 1.186 4.819 1.00 95.00 84 VAL A CA 1
ATOM 695 C C . VAL A 1 84 ? 4.334 1.514 4.372 1.00 95.00 84 VAL A C 1
ATOM 697 O O . VAL A 1 84 ? 4.606 2.614 3.893 1.00 95.00 84 VAL A O 1
ATOM 700 N N . LEU A 1 85 ? 5.218 0.525 4.466 1.00 93.81 85 LEU A N 1
ATOM 701 C CA . LEU A 1 85 ? 6.579 0.583 3.954 1.00 93.81 85 LEU A CA 1
ATOM 702 C C . LEU A 1 85 ? 6.670 -0.208 2.644 1.00 93.81 85 LEU A C 1
ATOM 704 O O . LEU A 1 85 ? 6.491 -1.428 2.604 1.00 93.81 85 LEU A O 1
ATOM 708 N N . ARG A 1 86 ? 6.990 0.494 1.555 1.00 91.62 86 ARG A N 1
ATOM 709 C CA . ARG A 1 86 ? 7.242 -0.081 0.231 1.00 91.62 86 ARG A CA 1
ATOM 710 C C . ARG A 1 86 ? 8.731 -0.260 -0.001 1.00 91.62 86 ARG A C 1
ATOM 712 O O . ARG A 1 86 ? 9.482 0.720 -0.122 1.00 91.62 86 ARG A O 1
ATOM 719 N N . THR A 1 87 ? 9.158 -1.503 -0.185 1.00 84.12 87 THR A N 1
ATOM 720 C CA . THR A 1 87 ? 10.540 -1.811 -0.571 1.00 84.12 87 THR A CA 1
ATOM 721 C C . THR A 1 87 ? 10.633 -2.174 -2.053 1.00 84.12 87 THR A C 1
ATOM 723 O O . THR A 1 87 ? 9.683 -2.665 -2.665 1.00 84.12 87 THR A O 1
ATOM 726 N N . GLY A 1 88 ? 11.775 -1.854 -2.669 1.00 72.06 88 GLY A N 1
ATOM 727 C CA . GLY A 1 88 ? 12.036 -2.209 -4.063 1.00 72.06 88 GLY A CA 1
ATOM 728 C C . GLY A 1 88 ? 12.376 -3.692 -4.171 1.00 72.06 88 GLY A C 1
ATOM 729 O O . GLY A 1 88 ? 13.295 -4.149 -3.499 1.00 72.06 88 GLY A O 1
ATOM 730 N N . CYS A 1 89 ? 11.642 -4.436 -4.998 1.00 81.81 89 CYS A N 1
ATOM 731 C CA . CYS A 1 89 ? 11.852 -5.869 -5.208 1.00 81.81 89 CYS A CA 1
ATOM 732 C C . CYS A 1 89 ? 11.466 -6.263 -6.641 1.00 81.81 89 CYS A C 1
ATOM 734 O O . CYS A 1 89 ? 10.542 -7.038 -6.845 1.00 81.81 89 CYS A O 1
ATOM 736 N N . PHE A 1 90 ? 12.119 -5.692 -7.660 1.00 82.50 90 PHE A N 1
ATOM 737 C CA . PHE A 1 90 ? 11.766 -5.970 -9.060 1.00 82.50 90 PHE A CA 1
ATOM 738 C C . PHE A 1 90 ? 11.774 -7.489 -9.352 1.00 82.50 90 PHE A C 1
ATOM 740 O O . PHE A 1 90 ? 12.757 -8.140 -8.997 1.00 82.50 90 PHE A O 1
ATOM 747 N N . PRO A 1 91 ? 10.729 -8.070 -9.988 1.00 90.31 91 PRO A N 1
ATOM 748 C CA . PRO A 1 91 ? 9.595 -7.446 -10.698 1.00 90.31 91 PRO A CA 1
ATOM 749 C C . PRO A 1 91 ? 8.313 -7.219 -9.859 1.00 90.31 91 PRO A C 1
ATOM 751 O O . PRO A 1 91 ? 7.221 -7.047 -10.412 1.00 90.31 91 PRO A O 1
ATOM 754 N N . TYR A 1 92 ? 8.434 -7.180 -8.536 1.00 91.19 92 TYR A N 1
ATOM 755 C CA . TYR A 1 92 ? 7.353 -7.003 -7.569 1.00 91.19 92 TYR A CA 1
ATOM 756 C C . TYR A 1 92 ? 7.460 -5.687 -6.778 1.00 91.19 92 TYR A C 1
ATOM 758 O O . TYR A 1 92 ? 8.526 -5.106 -6.561 1.00 91.19 92 TYR A O 1
ATOM 766 N N . ILE A 1 93 ? 6.314 -5.237 -6.286 1.00 92.19 93 ILE A N 1
ATOM 767 C CA . ILE A 1 93 ? 6.175 -4.265 -5.213 1.00 92.19 93 ILE A CA 1
ATOM 768 C C . ILE A 1 93 ? 6.002 -5.072 -3.932 1.00 92.19 93 ILE A C 1
ATOM 770 O O . ILE A 1 93 ? 5.052 -5.847 -3.827 1.00 92.19 93 ILE A O 1
ATOM 774 N N . LYS A 1 94 ? 6.900 -4.886 -2.966 1.00 93.94 94 LYS A N 1
ATOM 775 C CA . LYS A 1 94 ? 6.742 -5.468 -1.634 1.00 93.94 94 LYS A CA 1
ATOM 776 C C . LYS A 1 94 ? 6.090 -4.447 -0.712 1.00 93.94 94 LYS A C 1
ATOM 778 O O . LYS A 1 94 ? 6.598 -3.331 -0.578 1.00 93.94 94 LYS A O 1
ATOM 783 N N . TYR A 1 95 ? 4.997 -4.854 -0.084 1.00 95.31 95 TYR A N 1
ATOM 784 C CA . TYR A 1 95 ? 4.296 -4.092 0.937 1.00 95.31 95 TYR A CA 1
ATOM 785 C C . TYR A 1 95 ? 4.574 -4.700 2.304 1.00 95.31 95 TYR A C 1
ATOM 787 O O . TYR A 1 95 ? 4.445 -5.910 2.488 1.00 95.31 95 TYR A O 1
ATOM 795 N N . HIS A 1 96 ? 4.932 -3.849 3.256 1.00 95.62 96 HIS A N 1
ATOM 796 C CA . HIS A 1 96 ? 4.908 -4.150 4.681 1.00 95.62 96 HIS A CA 1
ATOM 797 C C . HIS A 1 96 ? 3.930 -3.190 5.335 1.00 95.62 96 HIS A C 1
ATOM 799 O O . HIS A 1 96 ? 4.084 -1.977 5.206 1.00 95.62 96 HIS A O 1
ATOM 805 N N . CYS A 1 97 ? 2.922 -3.725 6.004 1.00 95.94 97 CYS A N 1
ATOM 806 C CA . CYS A 1 97 ? 1.828 -2.959 6.578 1.00 95.94 97 CYS A CA 1
ATOM 807 C C . CYS A 1 97 ? 1.765 -3.255 8.077 1.00 95.94 97 CYS A C 1
ATOM 809 O O . CYS A 1 97 ? 1.588 -4.406 8.475 1.00 95.94 97 CYS A O 1
ATOM 811 N N . SER A 1 98 ? 1.894 -2.217 8.901 1.00 95.38 98 SER A N 1
ATOM 812 C CA . SER A 1 98 ? 1.729 -2.306 10.358 1.00 95.38 98 SER A CA 1
ATOM 813 C C . SER A 1 98 ? 0.565 -1.425 10.794 1.00 95.38 98 SER A C 1
ATOM 815 O O . SER A 1 98 ? 0.560 -0.234 10.487 1.00 95.38 98 SER A O 1
ATOM 817 N N . LYS A 1 99 ? -0.415 -1.988 11.503 1.00 94.75 99 LYS A N 1
ATOM 818 C CA . LYS A 1 99 ? -1.584 -1.254 12.003 1.00 94.75 99 LYS A CA 1
ATOM 819 C C . LYS A 1 99 ? -1.160 -0.318 13.128 1.00 94.75 99 LYS A C 1
ATOM 821 O O . LYS A 1 99 ? -0.702 -0.781 14.173 1.00 94.75 99 LYS A O 1
ATOM 826 N N . ARG A 1 100 ? -1.271 0.993 12.913 1.00 91.25 100 ARG A N 1
ATOM 827 C CA . ARG A 1 100 ? -0.821 2.026 13.859 1.00 91.25 100 ARG A CA 1
ATOM 828 C C . ARG A 1 100 ? -1.620 3.319 13.695 1.00 91.25 100 ARG A C 1
ATOM 830 O O . ARG A 1 100 ? -2.065 3.610 12.584 1.00 91.25 100 ARG A O 1
ATOM 837 N N . PRO A 1 101 ? -1.756 4.135 14.756 1.00 91.25 101 PRO A N 1
ATOM 838 C CA . PRO A 1 101 ? -2.314 5.479 14.640 1.00 91.25 101 PRO A CA 1
ATOM 839 C C . PRO A 1 101 ? -1.588 6.308 13.574 1.00 91.25 101 PRO A C 1
ATOM 841 O O . PRO A 1 101 ? -0.403 6.086 13.304 1.00 91.25 101 PRO A O 1
ATOM 844 N N . ALA A 1 102 ? -2.292 7.259 12.962 1.00 88.44 102 ALA A N 1
ATOM 845 C CA . ALA A 1 102 ? -1.682 8.170 12.002 1.00 88.44 102 ALA A CA 1
ATOM 846 C C . ALA A 1 102 ? -0.560 8.974 12.678 1.00 88.44 102 ALA A C 1
ATOM 848 O O . ALA A 1 102 ? -0.755 9.539 13.753 1.00 88.44 102 ALA A O 1
ATOM 849 N N . GLN A 1 103 ? 0.621 8.987 12.063 1.00 87.50 103 GLN A N 1
ATOM 850 C CA . GLN A 1 103 ? 1.805 9.690 12.568 1.00 87.50 103 GLN A CA 1
ATOM 851 C C . GLN A 1 103 ? 2.499 10.432 11.430 1.00 87.50 103 GLN A C 1
ATOM 853 O O . GLN A 1 103 ? 2.348 10.057 10.269 1.00 87.50 103 GLN A O 1
ATOM 858 N N . ASP A 1 104 ? 3.274 11.470 11.737 1.00 84.06 104 ASP A N 1
ATOM 859 C CA . ASP A 1 104 ? 4.097 12.106 10.712 1.00 84.06 104 ASP A CA 1
ATOM 860 C C . ASP A 1 104 ? 5.268 11.186 10.325 1.00 84.06 104 ASP A C 1
ATOM 862 O O . ASP A 1 104 ? 6.233 11.024 11.066 1.00 84.06 104 ASP A O 1
ATOM 866 N N . LEU A 1 105 ? 5.158 10.562 9.150 1.00 80.31 105 LEU A N 1
ATOM 867 C CA . LEU A 1 105 ? 6.161 9.653 8.583 1.00 80.31 105 LEU A CA 1
ATOM 868 C C . LEU A 1 105 ? 7.087 10.361 7.578 1.00 80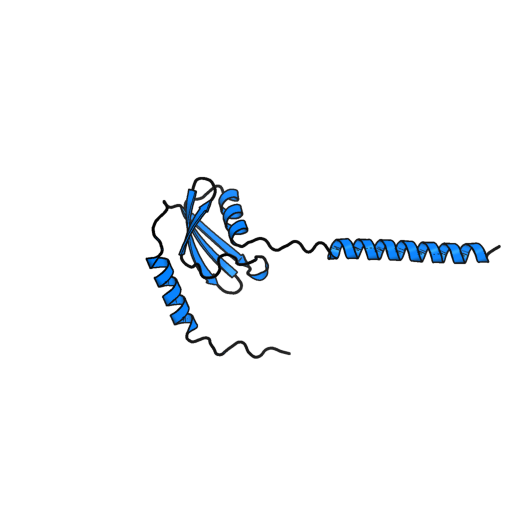.31 105 LEU A C 1
ATOM 870 O O . LEU A 1 105 ? 7.874 9.703 6.893 1.00 80.31 105 LEU A O 1
ATOM 874 N N . SER A 1 106 ? 7.008 11.691 7.456 1.00 77.69 106 SER A N 1
ATOM 875 C CA . SER A 1 106 ? 7.756 12.464 6.454 1.00 77.69 106 SER A CA 1
ATOM 876 C C . SER A 1 106 ? 9.278 12.304 6.577 1.00 77.69 106 SER A C 1
ATOM 878 O O . SER A 1 106 ? 9.976 12.178 5.563 1.00 77.69 106 SER A O 1
ATOM 880 N N . GLY A 1 107 ? 9.798 12.244 7.808 1.00 74.88 107 GLY A N 1
ATOM 881 C CA . GLY A 1 107 ? 11.220 12.028 8.090 1.00 74.88 107 GLY A CA 1
ATOM 882 C C . GLY A 1 107 ? 11.711 10.652 7.635 1.00 74.88 107 GLY A C 1
ATOM 883 O O . GLY A 1 107 ? 12.721 10.546 6.934 1.00 74.88 107 GLY A O 1
ATOM 884 N N . GLU A 1 108 ? 10.961 9.600 7.964 1.00 76.31 108 GLU A N 1
ATOM 885 C CA . GLU A 1 108 ? 11.289 8.226 7.574 1.00 76.31 108 GLU A CA 1
ATOM 886 C C . GLU A 1 108 ? 11.171 8.019 6.062 1.00 76.31 108 GLU A C 1
ATOM 888 O O . GLU A 1 108 ? 12.047 7.417 5.438 1.00 76.31 108 GLU A O 1
ATOM 893 N N . ASP A 1 109 ? 10.128 8.567 5.435 1.00 77.81 109 ASP A N 1
ATOM 894 C CA . ASP A 1 109 ? 9.950 8.505 3.986 1.00 77.81 109 ASP A CA 1
ATOM 895 C C . ASP A 1 109 ? 11.118 9.173 3.250 1.00 77.81 109 ASP A C 1
ATOM 897 O O . ASP A 1 109 ? 11.651 8.613 2.285 1.00 77.81 109 ASP A O 1
ATOM 901 N N . ARG A 1 110 ? 11.584 10.333 3.737 1.00 79.31 110 ARG A N 1
ATOM 902 C CA . ARG A 1 110 ? 12.759 11.023 3.187 1.00 79.31 110 ARG A CA 1
ATOM 903 C C . ARG A 1 110 ? 14.035 10.206 3.373 1.00 79.31 110 ARG A C 1
ATOM 905 O O . ARG A 1 110 ? 14.830 10.130 2.435 1.00 79.31 110 ARG A O 1
ATOM 912 N N . PHE A 1 111 ? 14.214 9.560 4.523 1.00 81.25 111 PHE A N 1
ATOM 913 C CA . PHE A 1 111 ? 15.350 8.674 4.784 1.00 81.25 111 PHE A CA 1
ATOM 914 C C . PHE A 1 111 ? 15.370 7.472 3.829 1.00 81.25 111 PHE A C 1
ATOM 916 O O . PHE A 1 111 ? 16.368 7.232 3.145 1.00 81.25 111 PHE A O 1
ATOM 923 N N . PHE A 1 112 ? 14.246 6.764 3.678 1.00 79.25 112 PHE A N 1
ATOM 924 C CA . PHE A 1 112 ? 14.150 5.633 2.751 1.00 79.25 112 PHE A CA 1
ATOM 925 C C . PH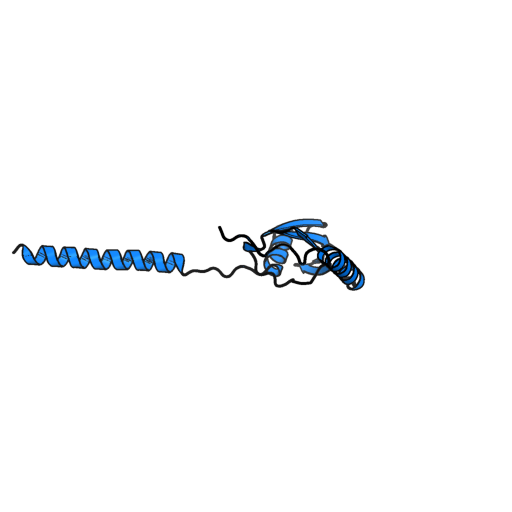E A 1 112 ? 14.294 6.056 1.286 1.00 79.25 112 PHE A C 1
ATOM 927 O O . PHE A 1 112 ? 14.907 5.334 0.493 1.00 79.25 112 PHE A O 1
ATOM 934 N N . LYS A 1 113 ? 13.774 7.229 0.908 1.00 80.31 113 LYS A N 1
ATOM 935 C CA . LYS A 1 113 ? 14.011 7.825 -0.415 1.00 80.31 113 LYS A CA 1
ATOM 936 C C . LYS A 1 113 ? 15.495 8.116 -0.637 1.00 80.31 113 LYS A C 1
ATOM 938 O O . LYS A 1 113 ? 16.015 7.750 -1.689 1.00 80.31 113 LYS A O 1
ATOM 943 N N . ALA A 1 114 ? 16.181 8.710 0.340 1.00 81.50 114 ALA A N 1
ATOM 944 C CA . ALA A 1 114 ? 17.612 9.001 0.257 1.00 81.50 114 ALA A CA 1
ATOM 945 C C . ALA A 1 114 ? 18.439 7.719 0.087 1.00 81.50 114 ALA A C 1
ATOM 947 O O . ALA A 1 114 ? 19.251 7.641 -0.832 1.00 81.50 114 ALA A O 1
ATOM 948 N N . ILE A 1 115 ? 18.161 6.674 0.876 1.00 80.56 115 ILE A N 1
ATOM 949 C CA . ILE A 1 115 ? 18.810 5.359 0.732 1.00 80.56 115 ILE A CA 1
ATOM 950 C C . ILE A 1 115 ? 18.579 4.779 -0.665 1.00 80.56 115 ILE A C 1
ATOM 952 O O . ILE A 1 115 ? 19.515 4.301 -1.301 1.00 80.56 115 ILE A O 1
ATOM 956 N N . LYS A 1 116 ? 17.342 4.826 -1.175 1.00 73.19 116 LYS A N 1
ATOM 957 C CA . LYS A 1 116 ? 17.036 4.345 -2.531 1.00 73.19 116 LYS A CA 1
ATOM 958 C C . LYS A 1 116 ? 17.825 5.113 -3.592 1.00 73.19 116 LYS A C 1
ATOM 960 O O . LYS A 1 116 ? 18.322 4.483 -4.518 1.00 73.19 116 LYS A O 1
ATOM 965 N N . ILE A 1 117 ? 17.966 6.434 -3.459 1.00 78.06 117 ILE A N 1
ATOM 966 C CA . ILE A 1 117 ? 18.759 7.262 -4.381 1.00 78.06 117 ILE A CA 1
ATOM 967 C C . ILE A 1 117 ? 20.241 6.896 -4.302 1.00 78.06 117 ILE A C 1
ATOM 969 O O . ILE A 1 117 ? 20.850 6.677 -5.344 1.00 78.06 117 ILE A O 1
ATOM 973 N N . LEU A 1 118 ? 20.810 6.769 -3.102 1.00 77.19 118 LEU A N 1
ATOM 974 C CA . LEU A 1 118 ? 22.206 6.359 -2.918 1.00 77.19 118 LEU A CA 1
ATOM 975 C C . LEU A 1 118 ? 22.467 4.975 -3.533 1.00 77.19 118 LEU A C 1
ATOM 977 O O . LEU A 1 118 ? 23.434 4.796 -4.272 1.00 77.19 118 LEU A O 1
ATOM 981 N N . ASN A 1 119 ? 21.551 4.026 -3.324 1.00 71.50 119 ASN A N 1
ATOM 982 C CA . ASN A 1 119 ? 21.634 2.680 -3.895 1.00 71.50 119 ASN A CA 1
ATOM 983 C C . ASN A 1 119 ? 21.428 2.654 -5.424 1.00 71.50 119 ASN A C 1
ATOM 985 O O . ASN A 1 119 ? 22.013 1.816 -6.109 1.00 71.50 119 ASN A O 1
ATOM 989 N N . LEU A 1 120 ? 20.626 3.568 -5.986 1.00 62.50 120 LEU A N 1
ATOM 990 C CA . LEU A 1 120 ? 20.390 3.698 -7.434 1.00 62.50 120 LEU A CA 1
ATOM 991 C C . LEU A 1 120 ? 21.418 4.592 -8.148 1.00 62.50 120 LEU A C 1
ATOM 993 O O . LEU A 1 120 ? 21.549 4.498 -9.369 1.00 62.50 120 LEU A O 1
ATOM 997 N N . GLY A 1 121 ? 22.188 5.403 -7.417 1.00 50.88 121 GLY A N 1
ATOM 998 C CA . GLY A 1 121 ? 23.239 6.277 -7.951 1.00 50.88 121 GLY A CA 1
ATOM 999 C C . GLY A 1 121 ? 24.341 5.529 -8.708 1.00 50.88 121 GLY A C 1
ATOM 1000 O O . GLY A 1 121 ? 25.037 6.122 -9.529 1.00 50.88 121 GLY A O 1
ATOM 1001 N N . ARG A 1 122 ? 24.452 4.206 -8.517 1.00 43.38 122 ARG A N 1
ATOM 1002 C CA . ARG A 1 122 ? 25.407 3.338 -9.225 1.00 43.38 122 ARG A CA 1
ATOM 1003 C C . ARG A 1 122 ? 24.803 2.543 -10.395 1.00 43.38 122 ARG A C 1
ATOM 1005 O O . ARG A 1 122 ? 25.554 1.930 -11.147 1.00 43.38 122 ARG A O 1
ATOM 1012 N N . LEU A 1 123 ? 23.482 2.579 -10.620 1.00 41.50 123 LEU A N 1
ATOM 1013 C CA . LEU A 1 123 ? 22.811 1.768 -11.653 1.00 41.50 123 LEU A CA 1
ATOM 1014 C C . LEU A 1 123 ? 22.291 2.580 -12.853 1.00 41.50 123 LEU A C 1
ATOM 1016 O O . LEU A 1 123 ? 21.302 2.215 -13.481 1.00 41.50 123 LEU A O 1
ATOM 1020 N N . ARG A 1 124 ? 22.987 3.656 -13.240 1.00 39.12 124 ARG A N 1
ATOM 1021 C CA . ARG A 1 124 ? 22.777 4.324 -14.542 1.00 39.12 124 ARG A CA 1
ATOM 1022 C C . ARG A 1 124 ? 23.679 3.758 -15.655 1.00 39.12 124 ARG A C 1
ATOM 1024 O O . ARG A 1 124 ? 24.061 4.478 -16.571 1.00 39.12 124 ARG A O 1
ATOM 1031 N N . ARG A 1 125 ? 24.029 2.468 -15.590 1.00 44.09 125 ARG A N 1
ATOM 1032 C CA . ARG A 1 125 ? 24.698 1.717 -16.670 1.00 44.09 125 ARG A CA 1
ATOM 1033 C C . ARG A 1 125 ? 24.358 0.225 -16.605 1.00 44.09 125 ARG A C 1
ATOM 1035 O O . ARG A 1 125 ? 25.232 -0.569 -16.313 1.00 44.09 125 ARG A O 1
ATOM 1042 N N . SER A 1 126 ? 23.110 -0.176 -16.844 1.00 46.09 126 SER A N 1
ATOM 1043 C CA . SER A 1 126 ? 22.824 -1.497 -17.444 1.00 46.09 126 SER A CA 1
ATOM 1044 C C . SER A 1 126 ? 21.324 -1.669 -17.682 1.00 46.09 126 SER A C 1
ATOM 1046 O O . SER A 1 126 ? 20.597 -2.232 -16.870 1.00 46.09 126 SER A O 1
ATOM 1048 N N . SER A 1 127 ? 20.815 -1.104 -18.770 1.00 46.88 127 SER A N 1
ATOM 1049 C CA . SER A 1 127 ? 19.572 -1.580 -19.412 1.00 46.88 127 SER A CA 1
ATOM 1050 C C . SER A 1 127 ? 19.435 -0.988 -20.816 1.00 46.88 127 SER A C 1
ATOM 1052 O O . SER A 1 127 ? 18.368 -0.594 -21.272 1.00 46.88 127 SER A O 1
ATOM 1054 N N . ARG A 1 128 ? 20.557 -0.954 -21.541 1.00 52.22 128 ARG A N 1
ATOM 1055 C CA . ARG A 1 128 ? 20.563 -0.870 -22.999 1.00 52.22 128 ARG A CA 1
ATOM 1056 C C . ARG A 1 128 ? 21.424 -2.025 -23.480 1.00 52.22 128 ARG A C 1
ATOM 1058 O O . ARG A 1 128 ? 22.637 -1.886 -23.522 1.00 52.22 128 ARG A O 1
ATOM 1065 N N . THR A 1 129 ? 20.789 -3.181 -23.667 1.00 47.56 129 THR A N 1
ATOM 1066 C CA . THR A 1 129 ? 21.077 -4.232 -24.665 1.00 47.56 129 THR A CA 1
ATOM 1067 C C . THR A 1 129 ? 20.385 -5.520 -24.217 1.00 47.56 129 THR A C 1
ATOM 1069 O O . THR A 1 129 ? 20.874 -6.228 -23.346 1.00 47.56 129 THR A O 1
ATOM 1072 N N . ARG A 1 130 ? 19.226 -5.799 -24.816 1.00 46.38 130 ARG A N 1
ATOM 1073 C CA . ARG A 1 130 ? 18.764 -7.146 -25.185 1.00 46.38 130 ARG A CA 1
ATOM 1074 C C . ARG A 1 130 ? 17.692 -6.966 -26.262 1.00 46.38 130 ARG A C 1
ATOM 1076 O O . ARG A 1 130 ? 16.504 -6.884 -25.977 1.00 46.38 130 ARG A O 1
ATOM 1083 N N . ARG A 1 131 ? 18.162 -6.780 -27.497 1.00 41.81 131 ARG A N 1
ATOM 1084 C CA . ARG A 1 131 ? 17.489 -7.300 -28.689 1.00 41.81 131 ARG A CA 1
ATOM 1085 C C . ARG A 1 131 ? 18.307 -8.522 -29.082 1.00 41.81 131 ARG A C 1
ATOM 1087 O O . ARG A 1 131 ? 19.500 -8.380 -29.336 1.00 41.81 131 ARG A O 1
ATOM 1094 N N . THR A 1 132 ? 17.679 -9.679 -29.015 1.00 49.88 132 THR A N 1
ATOM 1095 C CA . THR A 1 132 ? 18.016 -10.866 -29.799 1.00 49.88 132 THR A CA 1
ATOM 1096 C C . THR A 1 132 ? 16.833 -11.071 -30.713 1.00 49.88 132 THR A C 1
ATOM 1098 O O . THR A 1 132 ? 15.710 -11.006 -30.155 1.00 49.88 132 THR A O 1
#